Protein AF-A0A950G9U3-F1 (afdb_monomer_lite)

Structure (mmCIF, N/CA/C/O backbone):
data_AF-A0A950G9U3-F1
#
_entry.id   AF-A0A950G9U3-F1
#
loop_
_atom_site.group_PDB
_atom_site.id
_atom_site.type_symbol
_atom_site.label_atom_id
_atom_site.label_alt_id
_atom_site.label_comp_id
_atom_site.label_asym_id
_atom_site.label_entity_id
_atom_site.label_seq_id
_atom_site.pdbx_PDB_ins_code
_atom_site.Cartn_x
_atom_site.Cartn_y
_atom_site.Cartn_z
_atom_site.occupancy
_atom_site.B_iso_or_equiv
_atom_site.auth_seq_id
_atom_site.auth_comp_id
_atom_site.auth_asym_id
_atom_site.auth_atom_id
_atom_site.pdbx_PDB_model_num
ATOM 1 N N . MET A 1 1 ? -4.154 3.130 30.452 1.00 59.34 1 MET A N 1
ATOM 2 C CA . MET A 1 1 ? -5.469 3.198 29.776 1.00 59.34 1 MET A CA 1
ATOM 3 C C . MET A 1 1 ? -5.481 4.416 28.869 1.00 59.34 1 MET A C 1
ATOM 5 O O . MET A 1 1 ? -5.206 5.503 29.363 1.00 59.34 1 MET A O 1
ATOM 9 N N . THR A 1 2 ? -5.758 4.244 27.576 1.00 74.25 2 THR A N 1
ATOM 10 C CA . THR A 1 2 ? -5.914 5.359 26.625 1.00 74.25 2 THR A CA 1
ATOM 11 C C . THR A 1 2 ? -7.346 5.874 26.704 1.00 74.25 2 THR A C 1
ATOM 13 O O . THR A 1 2 ? -8.275 5.075 26.634 1.00 74.25 2 THR A O 1
ATOM 16 N N . ARG A 1 3 ? -7.524 7.184 26.911 1.00 75.69 3 ARG A N 1
ATOM 17 C CA . ARG A 1 3 ? -8.847 7.798 27.126 1.00 75.69 3 ARG A CA 1
ATOM 18 C C . ARG A 1 3 ? -9.575 8.136 25.826 1.00 75.69 3 ARG A C 1
ATOM 20 O O . ARG A 1 3 ? -10.796 8.078 25.795 1.00 75.69 3 ARG A O 1
ATOM 27 N N . GLU A 1 4 ? -8.830 8.427 24.765 1.00 82.50 4 GLU A N 1
ATOM 28 C CA . GLU A 1 4 ? -9.376 8.712 23.439 1.00 82.50 4 GLU A CA 1
ATOM 29 C C . GLU A 1 4 ? -9.090 7.541 22.506 1.00 82.50 4 GLU A C 1
ATOM 31 O O . GLU A 1 4 ? -7.947 7.282 22.123 1.00 82.50 4 GLU A O 1
ATOM 36 N N . VAL A 1 5 ? -10.139 6.791 22.178 1.00 87.19 5 VAL A N 1
ATOM 37 C CA . VAL A 1 5 ? -10.053 5.643 21.280 1.00 87.19 5 VAL A CA 1
ATOM 38 C C . VAL A 1 5 ? -10.640 6.048 19.938 1.00 87.19 5 VAL A C 1
ATOM 40 O O . VAL A 1 5 ? -11.833 6.317 19.824 1.00 87.19 5 VAL A O 1
ATOM 43 N N . ILE A 1 6 ? -9.793 6.069 18.913 1.00 93.19 6 ILE A N 1
ATOM 44 C CA . ILE A 1 6 ? -10.240 6.227 17.529 1.00 93.19 6 ILE A CA 1
ATOM 45 C C . ILE A 1 6 ? -11.061 4.986 17.173 1.00 93.19 6 ILE A C 1
ATOM 47 O O . ILE A 1 6 ? -10.577 3.865 17.337 1.00 93.19 6 ILE A O 1
ATOM 51 N N . SER A 1 7 ? -12.291 5.186 16.711 1.00 95.25 7 SER A N 1
ATOM 52 C CA . SER A 1 7 ? -13.225 4.125 16.329 1.00 95.25 7 SER A CA 1
ATOM 53 C C . SER A 1 7 ? -13.927 4.470 15.017 1.00 95.25 7 SER A C 1
ATOM 55 O O . SER A 1 7 ? -13.904 5.621 14.584 1.00 95.25 7 SER A O 1
ATOM 57 N N . VAL A 1 8 ? -14.511 3.460 14.378 1.00 96.81 8 VAL A N 1
ATOM 58 C CA . VAL A 1 8 ? -15.267 3.578 13.120 1.00 96.81 8 VAL A CA 1
ATOM 59 C C . VAL A 1 8 ? -16.666 2.994 13.288 1.00 96.81 8 VAL A C 1
ATOM 61 O O . VAL A 1 8 ? -16.929 2.278 14.257 1.00 96.81 8 VAL A O 1
ATOM 64 N N . THR A 1 9 ? -17.568 3.273 12.351 1.00 96.62 9 THR A N 1
ATOM 65 C CA . THR A 1 9 ? -18.909 2.671 12.326 1.00 96.62 9 THR A CA 1
ATOM 66 C C . THR A 1 9 ? -18.921 1.393 11.490 1.00 96.62 9 THR A C 1
ATOM 68 O O . THR A 1 9 ? -18.064 1.191 10.630 1.00 96.62 9 THR A O 1
ATOM 71 N N . HIS A 1 10 ? -19.925 0.536 11.687 1.00 93.25 10 HIS A N 1
ATOM 72 C CA . HIS A 1 10 ? -20.117 -0.670 10.864 1.00 93.25 10 HIS A CA 1
ATOM 73 C C . HIS A 1 10 ? -20.429 -0.379 9.381 1.00 93.25 10 HIS A C 1
ATOM 75 O O . HIS A 1 10 ? -20.431 -1.297 8.568 1.00 93.25 10 HIS A O 1
ATOM 81 N N . THR A 1 11 ? -20.689 0.884 9.038 1.00 95.19 11 THR A N 1
ATOM 82 C CA . THR A 1 11 ? -20.933 1.368 7.673 1.00 95.19 11 THR A CA 1
ATOM 83 C C . THR A 1 11 ? -19.719 2.065 7.055 1.00 95.19 11 THR A C 1
ATOM 85 O O . THR A 1 11 ? -19.810 2.525 5.923 1.00 95.19 11 THR A O 1
ATOM 88 N N . THR A 1 12 ? -18.607 2.201 7.789 1.00 95.62 12 THR A N 1
ATOM 89 C CA . THR A 1 12 ? -17.389 2.844 7.271 1.00 95.62 12 THR A CA 1
ATOM 90 C C . THR A 1 12 ? -16.772 1.979 6.172 1.00 95.62 12 THR A C 1
ATOM 92 O O . THR A 1 12 ? -16.624 0.768 6.351 1.00 95.62 12 THR A O 1
ATOM 95 N N . GLU A 1 13 ? -16.394 2.593 5.049 1.00 94.25 13 GLU A N 1
ATOM 96 C CA . GLU A 1 13 ? -15.815 1.869 3.921 1.00 94.25 13 GLU A CA 1
ATOM 97 C C . GLU A 1 13 ? -14.448 1.260 4.257 1.00 94.25 13 GLU A C 1
ATOM 99 O O . GLU A 1 13 ? -13.668 1.779 5.060 1.00 94.25 13 GLU A O 1
ATOM 104 N N . LEU A 1 14 ? -14.124 0.141 3.603 1.00 91.44 14 LEU A N 1
ATOM 105 C CA . LEU A 1 14 ? -12.874 -0.577 3.851 1.00 91.44 14 LEU A CA 1
ATOM 106 C C . LEU A 1 14 ? -11.639 0.266 3.494 1.00 91.44 14 LEU A C 1
ATOM 108 O O . LEU A 1 14 ? -10.629 0.192 4.195 1.00 91.44 14 LEU A O 1
ATOM 112 N N . ALA A 1 15 ? -11.736 1.071 2.430 1.00 89.19 15 ALA A N 1
ATOM 113 C CA . ALA A 1 15 ? -10.685 1.988 1.997 1.00 89.19 15 ALA A CA 1
ATOM 114 C C . ALA A 1 15 ? -10.411 3.067 3.056 1.00 89.19 15 ALA A C 1
ATOM 116 O O . ALA A 1 15 ? -9.257 3.291 3.425 1.00 89.19 15 ALA A O 1
ATOM 117 N N . ASP A 1 16 ? -11.465 3.648 3.632 1.00 94.19 16 ASP A N 1
ATOM 118 C CA . ASP A 1 16 ? -11.348 4.630 4.713 1.00 94.19 16 ASP A CA 1
ATOM 119 C C . ASP A 1 16 ? -10.738 4.017 5.973 1.00 94.19 16 ASP A 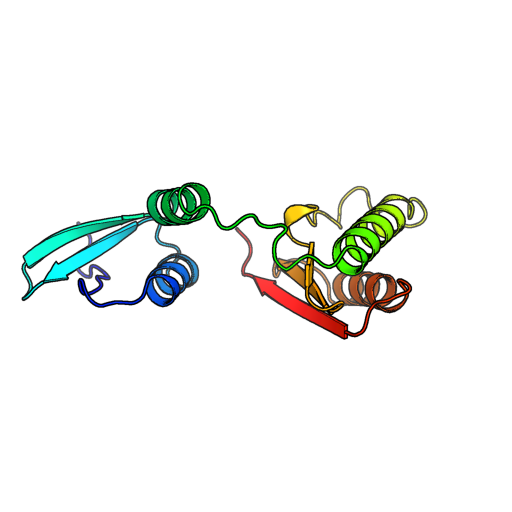C 1
ATOM 121 O O . ASP A 1 16 ? -9.879 4.624 6.616 1.00 94.19 16 ASP A O 1
ATOM 125 N N . ILE A 1 17 ? -11.125 2.783 6.315 1.00 95.00 17 ILE A N 1
ATOM 126 C CA . ILE A 1 17 ? -10.514 2.048 7.426 1.00 95.00 17 ILE A CA 1
ATOM 127 C C . ILE A 1 17 ? -9.019 1.836 7.159 1.00 95.00 17 ILE A C 1
ATOM 129 O O . ILE A 1 17 ? -8.206 2.079 8.052 1.00 95.00 17 ILE A O 1
ATOM 133 N N . ALA A 1 18 ? -8.636 1.407 5.954 1.00 93.12 18 ALA A N 1
ATOM 134 C CA . ALA A 1 18 ? -7.235 1.205 5.586 1.00 93.12 18 ALA A CA 1
ATOM 135 C C . ALA A 1 18 ? -6.423 2.504 5.729 1.00 93.12 18 ALA A C 1
ATOM 137 O O . ALA A 1 18 ? -5.412 2.524 6.440 1.00 93.12 18 ALA A O 1
ATOM 138 N N . MET A 1 19 ? -6.926 3.597 5.150 1.00 91.06 19 MET A N 1
ATOM 139 C CA . MET A 1 19 ? -6.315 4.924 5.213 1.00 91.06 19 MET A CA 1
ATOM 140 C C . MET A 1 19 ? -6.214 5.447 6.652 1.00 91.06 19 MET A C 1
ATOM 142 O O . MET A 1 19 ? -5.195 6.024 7.039 1.00 91.06 19 MET A O 1
ATOM 146 N N . LEU A 1 20 ? -7.232 5.212 7.486 1.00 94.25 20 LEU A N 1
ATOM 147 C CA . LEU A 1 20 ? -7.221 5.571 8.904 1.00 94.25 20 LEU A CA 1
ATOM 148 C C . LEU A 1 20 ? -6.137 4.802 9.671 1.00 94.25 20 LEU A C 1
ATOM 150 O O . LEU A 1 20 ? -5.374 5.406 10.429 1.00 94.25 20 LEU A O 1
ATOM 154 N N . LEU A 1 21 ? -6.056 3.479 9.480 1.00 93.31 21 LEU A N 1
ATOM 155 C CA . LEU A 1 21 ? -5.045 2.631 10.121 1.00 93.31 21 LEU A CA 1
ATOM 156 C C . LEU A 1 21 ? -3.623 3.056 9.730 1.00 93.31 21 LEU A C 1
ATOM 158 O O . LEU A 1 21 ? -2.704 2.991 10.555 1.00 93.31 21 LEU A O 1
ATOM 162 N N . GLU A 1 22 ? -3.427 3.468 8.482 1.00 88.38 22 GLU A N 1
ATOM 163 C CA . GLU A 1 22 ? -2.156 3.975 7.978 1.00 88.38 22 GLU A CA 1
ATOM 164 C C . GLU A 1 22 ? -1.825 5.347 8.572 1.00 88.38 22 GLU A C 1
ATOM 166 O O . GLU A 1 22 ? -0.826 5.486 9.283 1.00 88.38 22 GLU A O 1
ATOM 171 N N . THR A 1 23 ? -2.708 6.326 8.372 1.00 87.44 23 THR A N 1
ATOM 172 C CA . THR A 1 23 ? -2.495 7.734 8.734 1.00 87.44 23 THR A CA 1
ATOM 173 C C . THR A 1 23 ? -2.349 7.922 10.242 1.00 87.44 23 THR A C 1
ATOM 175 O O . THR A 1 23 ? -1.529 8.711 10.706 1.00 87.44 23 THR A O 1
ATOM 178 N N . LYS A 1 24 ? -3.117 7.177 11.046 1.00 89.62 24 LYS A N 1
ATOM 179 C CA . LYS A 1 24 ? -3.040 7.235 12.516 1.00 89.62 24 LYS A CA 1
ATOM 180 C C . LYS A 1 24 ? -1.978 6.301 13.096 1.00 89.62 24 LYS A C 1
ATOM 182 O O . LYS A 1 24 ? -1.838 6.243 14.314 1.00 89.62 24 LYS A O 1
ATOM 187 N N . ARG A 1 25 ? -1.241 5.563 12.252 1.00 88.25 25 ARG A N 1
ATOM 188 C CA . ARG A 1 25 ? -0.214 4.580 12.649 1.00 88.25 25 ARG A CA 1
ATOM 189 C C . ARG A 1 25 ? -0.720 3.547 13.669 1.00 88.25 25 ARG A C 1
ATOM 191 O O . ARG A 1 25 ? 0.035 3.053 14.506 1.00 88.25 25 ARG A O 1
ATOM 198 N N . ILE A 1 26 ? -1.994 3.167 13.576 1.00 92.19 26 ILE A N 1
ATOM 199 C CA . ILE A 1 26 ? -2.612 2.151 14.438 1.00 92.19 26 ILE A CA 1
ATOM 200 C C . ILE A 1 26 ? -2.759 0.820 13.694 1.00 92.19 26 ILE A C 1
ATOM 202 O O . ILE A 1 26 ? -2.964 0.753 12.483 1.00 92.19 26 ILE A O 1
ATOM 206 N N . LYS A 1 27 ? -2.637 -0.288 14.429 1.00 94.06 27 LYS A N 1
ATOM 207 C CA . LYS A 1 27 ? -2.679 -1.644 13.844 1.00 94.06 27 LYS A CA 1
ATOM 208 C C . LYS A 1 27 ? -4.100 -2.186 13.675 1.00 94.06 27 LYS A C 1
ATOM 210 O O . LYS A 1 27 ? -4.318 -3.116 12.896 1.00 94.06 27 LYS A O 1
ATOM 215 N N . ARG A 1 28 ? -5.035 -1.662 14.466 1.00 96.00 28 ARG A N 1
ATOM 216 C CA . ARG A 1 28 ? -6.426 -2.106 14.550 1.00 96.00 28 ARG A CA 1
ATOM 217 C C . ARG A 1 28 ? -7.320 -0.954 14.988 1.00 96.00 28 ARG A C 1
ATOM 219 O O . ARG A 1 28 ? -6.847 -0.076 15.708 1.00 96.00 28 ARG A O 1
ATOM 226 N N . VAL A 1 29 ? -8.584 -1.007 14.595 1.00 96.88 29 VAL A N 1
ATOM 227 C CA . VAL A 1 29 ? -9.607 -0.027 14.952 1.00 96.88 29 VAL A CA 1
ATOM 228 C C . VAL A 1 29 ? -10.867 -0.746 15.457 1.00 96.88 29 VAL A C 1
ATOM 230 O O . VAL A 1 29 ? -11.282 -1.739 14.849 1.00 96.88 29 VAL A O 1
ATOM 233 N N . PRO A 1 30 ? -11.457 -0.322 16.588 1.00 96.81 30 PRO A N 1
ATOM 234 C CA . PRO A 1 30 ? -12.748 -0.824 17.043 1.00 96.81 30 PRO A CA 1
ATOM 235 C C . PRO A 1 30 ? -13.880 -0.347 16.131 1.00 96.81 30 PRO A C 1
ATOM 237 O O . PRO A 1 30 ? -13.897 0.812 15.712 1.00 96.81 30 PRO A O 1
ATOM 240 N N . VAL A 1 31 ? -14.844 -1.229 15.883 1.00 97.44 31 VAL A N 1
ATOM 241 C CA . VAL A 1 31 ? -16.074 -0.928 15.146 1.00 97.44 31 VAL A CA 1
ATOM 242 C C . VAL A 1 31 ? -17.209 -0.772 16.144 1.00 97.44 31 VAL A C 1
ATOM 244 O O . VAL A 1 31 ? -17.457 -1.676 16.949 1.00 97.44 31 VAL A O 1
ATOM 247 N N . LEU A 1 32 ? -17.898 0.363 16.087 1.00 97.12 32 LEU A N 1
ATOM 248 C CA . LEU A 1 32 ? -19.049 0.659 16.924 1.00 97.12 32 LEU A CA 1
ATOM 249 C C . LEU A 1 32 ? -20.348 0.641 16.105 1.00 97.12 32 LEU A C 1
ATOM 251 O O . LEU A 1 32 ? -20.387 1.055 14.946 1.00 97.12 32 LEU A O 1
ATOM 255 N N . SER A 1 33 ? -21.430 0.201 16.740 1.00 96.62 33 SER A N 1
ATOM 256 C CA . SER A 1 33 ? -22.803 0.459 16.302 1.00 96.62 33 SER A CA 1
ATOM 257 C C . SER A 1 33 ? -23.559 1.047 17.480 1.00 96.62 33 SER A C 1
ATOM 259 O O . SER A 1 33 ? -23.560 0.450 18.555 1.00 96.62 33 SER A O 1
ATOM 261 N N . ASP A 1 34 ? -24.138 2.234 17.310 1.00 93.88 34 ASP A N 1
ATOM 262 C CA . ASP A 1 34 ? -24.900 2.926 18.362 1.00 93.88 34 ASP A CA 1
ATOM 263 C C . ASP A 1 34 ? -24.131 3.039 19.693 1.00 93.88 34 ASP A C 1
ATOM 265 O O . ASP A 1 34 ? -24.650 2.780 20.779 1.00 93.88 34 ASP A O 1
ATOM 269 N N . GLY A 1 35 ? -22.833 3.352 19.603 1.00 91.31 35 GLY A N 1
ATOM 270 C CA . GLY A 1 35 ? -21.933 3.476 20.756 1.00 91.31 35 GLY A CA 1
ATOM 271 C C . GLY A 1 35 ? -21.499 2.151 21.397 1.00 91.31 35 GLY A C 1
ATOM 272 O O . GLY A 1 35 ? -20.708 2.165 22.339 1.00 91.31 35 GLY A O 1
ATOM 273 N N . LYS A 1 36 ? -21.963 1.000 20.896 1.00 95.31 36 LYS A N 1
ATOM 274 C CA . LYS A 1 36 ? -21.580 -0.330 21.389 1.00 95.31 36 LYS A CA 1
ATOM 275 C C . LYS A 1 36 ? -20.490 -0.941 20.522 1.00 95.31 36 LYS A C 1
ATOM 277 O O . LYS A 1 36 ? -20.563 -0.883 19.298 1.00 95.31 36 LYS A O 1
ATOM 282 N N . LEU A 1 37 ? -19.502 -1.570 21.156 1.00 96.25 37 LEU A N 1
ATOM 283 C CA . LEU A 1 37 ? -18.457 -2.318 20.460 1.00 96.25 37 LEU A CA 1
ATOM 284 C C . LEU A 1 37 ? -19.050 -3.568 19.808 1.00 96.25 37 LEU A C 1
ATOM 286 O O . LEU A 1 37 ? -19.510 -4.465 20.510 1.00 96.25 37 LEU A O 1
ATOM 290 N N . VAL A 1 38 ? -19.002 -3.629 18.479 1.00 96.81 38 VAL A N 1
ATOM 291 C CA . VAL A 1 38 ? -19.508 -4.770 17.697 1.00 96.81 38 VAL A CA 1
ATOM 292 C C . VAL A 1 38 ? -18.396 -5.581 17.037 1.00 96.81 38 VAL A C 1
ATOM 294 O O . VAL A 1 38 ? -18.629 -6.707 16.612 1.00 96.81 38 VAL A O 1
ATOM 297 N N . GLY A 1 39 ? -17.171 -5.053 16.973 1.00 96.12 39 GLY A N 1
ATOM 298 C CA . GLY A 1 39 ? -16.047 -5.782 16.398 1.00 96.12 39 GLY A CA 1
ATOM 299 C C . GLY A 1 39 ? -14.744 -4.996 16.368 1.00 96.12 39 GLY A C 1
ATOM 300 O O . GLY A 1 39 ? -14.642 -3.886 16.891 1.00 96.12 39 GLY A O 1
ATOM 301 N N . ILE A 1 40 ? -13.726 -5.593 15.750 1.00 96.81 40 ILE A N 1
ATOM 302 C CA . ILE A 1 40 ? -12.408 -4.989 15.539 1.00 96.81 40 ILE A CA 1
ATOM 303 C C . ILE A 1 40 ? -11.957 -5.326 14.122 1.00 96.81 40 ILE A C 1
ATOM 305 O O . ILE A 1 40 ? -11.992 -6.490 13.727 1.00 96.81 40 ILE A O 1
ATOM 309 N N . VAL A 1 41 ? -11.465 -4.325 13.393 1.00 96.50 41 VAL A N 1
ATOM 310 C CA . VAL A 1 41 ? -10.796 -4.524 12.104 1.00 96.50 41 VAL A CA 1
ATOM 311 C C . VAL A 1 41 ? -9.309 -4.246 12.273 1.00 96.50 41 VAL A C 1
ATOM 313 O O . VAL A 1 41 ? -8.907 -3.237 12.850 1.00 96.50 41 VAL A O 1
ATOM 316 N N . SER A 1 42 ? -8.471 -5.158 11.789 1.00 95.88 42 SER A N 1
ATOM 317 C CA . SER A 1 42 ? -7.015 -5.012 11.768 1.00 95.88 42 SER A CA 1
ATOM 318 C C . SER A 1 42 ? -6.475 -5.041 10.345 1.00 95.88 42 SER A C 1
ATOM 320 O O . SER A 1 42 ? -7.120 -5.576 9.444 1.00 95.88 42 SER A O 1
ATOM 322 N N . ARG A 1 43 ? -5.240 -4.560 10.153 1.00 94.12 43 ARG A N 1
ATOM 323 C CA . ARG A 1 43 ? -4.539 -4.662 8.858 1.00 94.12 43 ARG A CA 1
ATOM 324 C C . ARG A 1 43 ? -4.507 -6.103 8.324 1.00 94.12 43 ARG A C 1
ATOM 326 O O . ARG A 1 43 ? -4.699 -6.322 7.137 1.00 94.12 43 ARG A O 1
ATOM 333 N N . ALA A 1 44 ? -4.350 -7.094 9.206 1.00 91.06 44 ALA A N 1
ATOM 334 C CA . ALA A 1 44 ? -4.367 -8.507 8.823 1.00 91.06 44 ALA A CA 1
ATOM 335 C C . ALA A 1 44 ? -5.745 -8.982 8.327 1.00 91.06 44 ALA A C 1
ATOM 337 O O . ALA A 1 44 ? -5.813 -9.876 7.486 1.00 91.06 44 ALA A O 1
ATOM 338 N N . ASN A 1 45 ? -6.843 -8.395 8.823 1.00 92.38 45 ASN A N 1
ATOM 339 C CA . ASN A 1 45 ? -8.176 -8.669 8.283 1.00 92.38 45 ASN A CA 1
ATOM 340 C C . ASN A 1 45 ? -8.320 -8.102 6.869 1.00 92.38 45 ASN A C 1
ATOM 342 O O . ASN A 1 45 ? -8.849 -8.804 6.016 1.00 92.38 45 ASN A O 1
ATOM 346 N N . LEU A 1 46 ? -7.799 -6.894 6.616 1.00 91.06 46 LEU A N 1
ATOM 347 C CA . LEU A 1 46 ? -7.811 -6.277 5.284 1.00 91.06 46 LEU A CA 1
ATOM 348 C C . LEU A 1 46 ? -7.060 -7.140 4.263 1.00 91.06 46 LEU A C 1
ATOM 350 O O . LEU A 1 46 ? -7.619 -7.506 3.235 1.00 91.06 46 LEU A O 1
ATOM 354 N N . VAL A 1 47 ? -5.830 -7.551 4.589 1.00 88.62 47 VAL A N 1
ATOM 355 C CA . VAL A 1 47 ? -5.016 -8.422 3.721 1.00 88.62 47 VAL A CA 1
ATOM 356 C C . VAL A 1 47 ? -5.718 -9.753 3.455 1.00 88.62 47 VAL A C 1
ATOM 358 O O . VAL A 1 47 ? -5.763 -10.215 2.320 1.00 88.62 47 VAL A O 1
ATOM 361 N N . ARG A 1 48 ? -6.306 -10.367 4.489 1.00 85.56 48 ARG A N 1
ATOM 362 C CA . ARG A 1 48 ? -7.045 -11.626 4.337 1.00 85.56 48 ARG A CA 1
ATOM 363 C C . ARG A 1 48 ? -8.280 -11.465 3.454 1.00 85.56 48 ARG A C 1
ATOM 365 O O . ARG A 1 48 ? -8.558 -12.362 2.672 1.00 85.56 48 ARG A O 1
ATOM 372 N N . ALA A 1 49 ? -9.010 -10.358 3.581 1.00 85.38 49 ALA A N 1
ATOM 373 C CA . ALA A 1 49 ? -10.174 -10.078 2.747 1.00 85.38 49 ALA A CA 1
ATOM 374 C C . ALA A 1 49 ? -9.774 -9.923 1.272 1.00 85.38 49 ALA A C 1
ATOM 376 O O . ALA A 1 49 ? -10.419 -10.509 0.407 1.00 85.38 49 ALA A O 1
ATOM 377 N N . LEU A 1 50 ? -8.669 -9.222 0.996 1.00 83.88 50 LEU A N 1
ATOM 378 C CA . LEU A 1 50 ? -8.119 -9.096 -0.355 1.00 83.88 50 LEU A CA 1
ATOM 379 C C . LEU A 1 50 ? -7.685 -10.452 -0.926 1.00 83.88 50 LEU A C 1
ATOM 381 O O . LEU A 1 50 ? -8.069 -10.781 -2.037 1.00 83.88 50 LEU A O 1
ATOM 385 N N . ALA A 1 51 ? -6.958 -11.263 -0.152 1.00 80.25 51 ALA A N 1
ATOM 386 C CA . ALA A 1 51 ? -6.482 -12.577 -0.597 1.00 80.25 51 ALA A CA 1
ATOM 387 C C . ALA A 1 51 ? -7.598 -13.628 -0.758 1.00 80.25 51 ALA A C 1
ATOM 389 O O . ALA A 1 51 ? -7.440 -14.579 -1.515 1.00 80.25 51 ALA A O 1
ATOM 390 N N . ALA A 1 52 ? -8.697 -13.500 -0.009 1.00 78.94 52 ALA A N 1
ATOM 391 C CA . ALA A 1 52 ? -9.849 -14.400 -0.095 1.00 78.94 52 ALA A CA 1
ATOM 392 C C . ALA A 1 52 ? -10.839 -13.994 -1.195 1.00 78.94 52 ALA A C 1
ATOM 394 O O . ALA A 1 52 ? -11.646 -14.815 -1.630 1.00 78.94 52 ALA A O 1
ATOM 395 N N . THR A 1 53 ? -10.795 -12.737 -1.635 1.00 69.88 53 THR A N 1
ATOM 396 C CA . THR A 1 53 ? -11.507 -12.326 -2.839 1.00 69.88 53 THR A CA 1
ATOM 397 C C . THR A 1 53 ? -10.696 -12.858 -4.011 1.00 69.88 53 THR A C 1
ATOM 399 O O . THR A 1 53 ? -9.505 -12.587 -4.105 1.00 69.88 53 THR A O 1
ATOM 402 N N . ASN A 1 54 ? -11.324 -13.620 -4.906 1.00 55.09 54 ASN A N 1
ATOM 403 C CA . ASN A 1 54 ? -10.706 -14.089 -6.147 1.00 55.09 54 ASN A CA 1
ATOM 404 C C . ASN A 1 54 ? -10.573 -12.910 -7.140 1.00 55.09 54 ASN A C 1
ATOM 406 O O . ASN A 1 54 ? -11.049 -12.969 -8.270 1.00 55.09 54 ASN A O 1
ATOM 410 N N . ILE A 1 55 ? -9.999 -11.794 -6.675 1.00 52.81 55 ILE A N 1
ATOM 411 C CA . ILE A 1 55 ? -9.409 -10.773 -7.526 1.00 52.81 55 ILE A CA 1
ATOM 412 C C . ILE A 1 55 ? -8.174 -11.469 -8.049 1.00 52.81 55 ILE A C 1
ATOM 414 O O . ILE A 1 55 ? -7.159 -11.535 -7.363 1.00 52.81 55 ILE A O 1
ATOM 418 N N . ASP A 1 56 ? -8.294 -12.086 -9.211 1.00 51.81 56 ASP A N 1
ATOM 419 C CA . ASP A 1 56 ? -7.114 -12.510 -9.925 1.00 51.81 56 ASP A CA 1
ATOM 420 C C . ASP A 1 56 ? -6.341 -11.211 -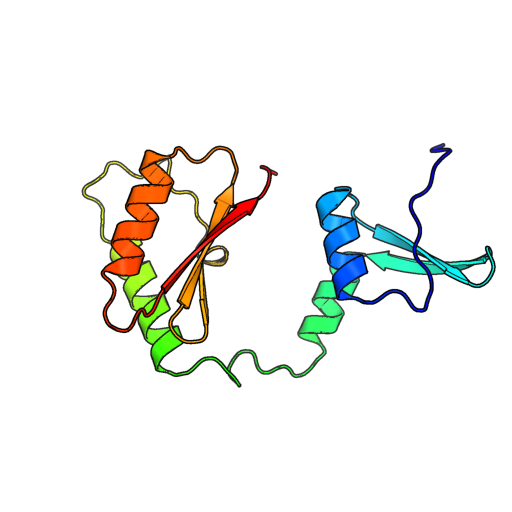10.225 1.00 51.81 56 ASP A C 1
ATOM 422 O O . ASP A 1 56 ? -6.844 -10.356 -10.962 1.00 51.81 56 ASP A O 1
ATOM 426 N N . PRO A 1 57 ? -5.178 -10.973 -9.583 1.00 52.94 57 PRO A N 1
ATOM 427 C CA . PRO A 1 57 ? -4.439 -9.724 -9.752 1.00 52.94 57 PRO A CA 1
ATOM 428 C C . PRO A 1 57 ? -3.968 -9.539 -11.205 1.00 52.94 57 PRO A C 1
ATOM 430 O O . PRO A 1 57 ? -3.437 -8.488 -11.549 1.00 52.94 57 PRO A O 1
ATOM 433 N N . ALA A 1 58 ? -4.166 -10.556 -12.052 1.00 52.78 58 ALA A N 1
ATOM 434 C CA . ALA A 1 58 ? -3.930 -10.542 -13.482 1.00 52.78 58 ALA A CA 1
ATOM 435 C C . ALA A 1 58 ? -5.127 -10.087 -14.344 1.00 52.78 58 ALA A C 1
ATOM 437 O O . ALA A 1 58 ? -4.943 -9.992 -15.550 1.00 52.78 58 ALA A O 1
ATOM 438 N N . ILE A 1 59 ? -6.320 -9.795 -13.798 1.00 51.72 59 ILE A N 1
ATOM 439 C CA . ILE A 1 59 ? -7.480 -9.420 -14.642 1.00 51.72 59 ILE A CA 1
ATOM 440 C C . ILE A 1 59 ? -7.296 -8.058 -15.343 1.00 51.72 59 ILE A C 1
ATOM 442 O O . ILE A 1 59 ? -7.829 -7.884 -16.434 1.00 51.72 59 ILE A O 1
ATOM 446 N N . ASP A 1 60 ? -6.474 -7.154 -14.794 1.00 52.84 60 ASP A N 1
ATOM 447 C CA . ASP A 1 60 ? -6.197 -5.830 -15.388 1.00 52.84 60 ASP A CA 1
ATOM 448 C C . ASP A 1 60 ? -4.711 -5.580 -15.705 1.00 52.84 60 ASP A C 1
ATOM 450 O O . ASP A 1 60 ? -4.367 -4.533 -16.250 1.00 52.84 60 ASP A O 1
ATOM 454 N N . ALA A 1 61 ? -3.805 -6.497 -15.352 1.00 55.91 61 ALA A N 1
ATOM 455 C CA . ALA A 1 61 ? -2.403 -6.352 -15.729 1.00 55.91 61 ALA A CA 1
ATOM 456 C C . ALA A 1 61 ? -2.265 -6.768 -17.196 1.00 55.91 61 ALA A C 1
ATOM 458 O O . ALA A 1 61 ? -2.020 -7.940 -17.481 1.00 55.91 61 ALA A O 1
ATOM 459 N N . ASP A 1 62 ? -2.459 -5.806 -18.105 1.00 67.75 62 ASP A N 1
ATOM 460 C CA . ASP A 1 62 ? -2.120 -5.946 -19.523 1.00 67.75 62 ASP A CA 1
ATOM 461 C C . ASP A 1 62 ? -0.714 -6.568 -19.619 1.00 67.75 62 ASP A C 1
ATOM 463 O O . ASP A 1 62 ? 0.168 -6.245 -18.811 1.00 67.75 62 ASP A O 1
ATOM 467 N N . ASP A 1 63 ? -0.485 -7.469 -20.578 1.00 73.12 63 ASP A N 1
ATOM 468 C CA . ASP A 1 63 ? 0.831 -8.104 -20.764 1.00 73.12 63 ASP A CA 1
ATOM 469 C C . ASP A 1 63 ? 1.938 -7.033 -20.873 1.00 73.12 63 ASP A C 1
ATOM 471 O O . ASP A 1 63 ? 3.071 -7.229 -20.417 1.00 73.12 63 ASP A O 1
ATOM 475 N N . ASP A 1 64 ? 1.570 -5.853 -21.381 1.00 82.56 64 ASP A N 1
ATOM 476 C CA . ASP A 1 64 ? 2.407 -4.661 -21.437 1.00 82.56 64 ASP A CA 1
ATOM 477 C C . ASP A 1 64 ? 2.819 -4.122 -20.056 1.00 82.56 64 ASP A C 1
ATOM 479 O O . ASP A 1 64 ? 3.985 -3.774 -19.877 1.00 82.56 64 ASP A O 1
ATOM 483 N N . ASP A 1 65 ? 1.935 -4.079 -19.056 1.00 89.50 65 ASP A N 1
ATOM 484 C CA . ASP A 1 65 ? 2.254 -3.551 -17.720 1.00 89.50 65 ASP A CA 1
ATOM 485 C C . ASP A 1 65 ? 3.250 -4.444 -16.986 1.00 89.50 65 ASP A C 1
ATOM 487 O O . ASP A 1 65 ? 4.222 -3.963 -16.390 1.00 89.50 65 ASP A O 1
ATOM 491 N N . ARG A 1 66 ? 3.054 -5.763 -17.080 1.00 85.50 66 ARG A N 1
ATOM 492 C CA . ARG A 1 66 ? 4.000 -6.734 -16.525 1.00 85.50 66 ARG A CA 1
ATOM 493 C C . ARG A 1 66 ? 5.353 -6.627 -17.228 1.00 85.50 66 ARG A C 1
ATOM 495 O O . ARG A 1 66 ? 6.379 -6.553 -16.554 1.00 85.50 66 ARG A O 1
ATOM 502 N N . ALA A 1 67 ? 5.362 -6.535 -18.558 1.00 89.56 67 ALA A N 1
ATOM 503 C CA . ALA A 1 67 ? 6.593 -6.389 -19.330 1.00 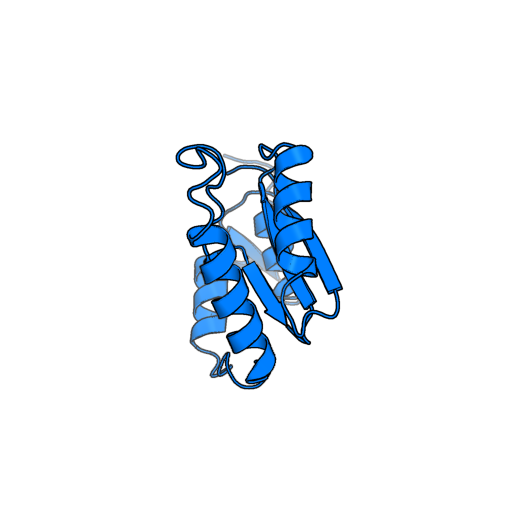89.56 67 ALA A CA 1
ATOM 504 C C . ALA A 1 67 ? 7.332 -5.072 -19.032 1.00 89.56 67 ALA A C 1
ATOM 506 O O . ALA A 1 67 ? 8.563 -5.063 -18.947 1.00 89.56 67 ALA A O 1
ATOM 507 N N . ILE A 1 68 ? 6.609 -3.960 -18.858 1.00 91.25 68 ILE A N 1
ATOM 508 C CA . ILE A 1 68 ? 7.174 -2.671 -18.435 1.00 91.25 68 ILE A CA 1
ATOM 509 C C . ILE A 1 68 ? 7.799 -2.814 -17.048 1.00 91.25 68 ILE A C 1
ATOM 511 O O . ILE A 1 68 ?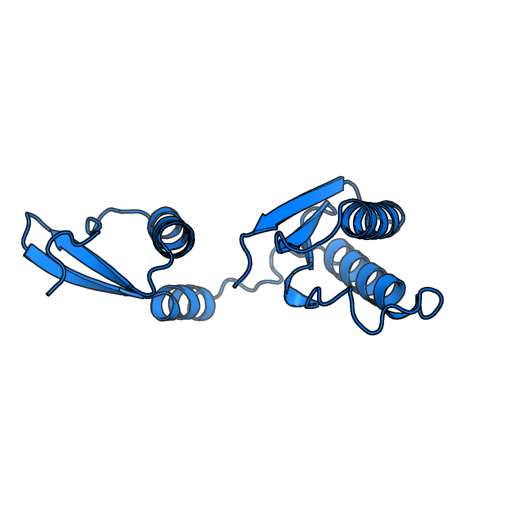 8.946 -2.405 -16.856 1.00 91.25 68 ILE A O 1
ATOM 515 N N . ARG A 1 69 ? 7.080 -3.420 -16.094 1.00 88.94 69 ARG A N 1
ATOM 516 C CA . ARG A 1 69 ? 7.573 -3.630 -14.729 1.00 88.94 69 ARG A CA 1
ATOM 517 C C . ARG A 1 69 ? 8.856 -4.454 -14.720 1.00 88.94 69 ARG A C 1
ATOM 519 O O . ARG A 1 69 ? 9.820 -4.058 -14.072 1.00 88.94 69 ARG A O 1
ATOM 526 N N . ASP A 1 70 ? 8.892 -5.560 -15.454 1.00 87.44 70 ASP A N 1
ATOM 527 C CA . ASP A 1 70 ? 10.050 -6.455 -15.475 1.00 87.44 70 ASP A CA 1
ATOM 528 C C . ASP A 1 70 ? 11.276 -5.786 -16.114 1.00 87.44 70 ASP A C 1
ATOM 530 O O . ASP A 1 70 ? 12.380 -5.890 -15.579 1.00 87.44 70 ASP A O 1
ATOM 534 N N . LYS A 1 71 ? 11.092 -5.024 -17.202 1.00 88.94 71 LYS A N 1
ATOM 535 C CA . LYS A 1 71 ? 12.168 -4.219 -17.812 1.00 88.94 71 LYS A CA 1
ATOM 536 C C . LYS A 1 71 ? 12.671 -3.128 -16.875 1.00 88.94 71 LYS A C 1
ATOM 538 O O . LYS A 1 71 ? 13.878 -2.929 -16.778 1.00 88.94 71 LYS A O 1
ATOM 543 N N . LEU A 1 72 ? 11.764 -2.434 -16.187 1.00 87.62 72 LEU A N 1
ATOM 544 C CA . LEU A 1 72 ? 12.119 -1.401 -15.219 1.00 87.62 72 LEU A CA 1
ATOM 545 C C . LEU A 1 72 ? 12.940 -1.985 -14.069 1.00 87.62 72 LEU A C 1
ATOM 547 O O . LEU A 1 72 ? 13.987 -1.443 -13.725 1.00 87.62 72 LEU A O 1
ATOM 551 N N . LEU A 1 73 ? 12.489 -3.103 -13.497 1.00 83.75 73 LEU A N 1
ATOM 552 C CA . LEU A 1 73 ? 13.223 -3.791 -12.440 1.00 83.75 73 LEU A CA 1
ATOM 553 C C . LEU A 1 73 ? 14.588 -4.270 -12.938 1.00 83.75 73 LEU A C 1
ATOM 555 O O . LEU A 1 73 ? 15.578 -4.080 -12.240 1.00 83.75 73 LEU A O 1
ATOM 559 N N . ALA A 1 74 ? 14.667 -4.834 -14.145 1.00 82.75 74 ALA A N 1
ATOM 560 C CA . ALA A 1 74 ? 15.935 -5.249 -14.731 1.00 82.75 74 ALA A CA 1
ATOM 561 C C . ALA A 1 74 ? 16.899 -4.068 -14.914 1.00 82.75 74 ALA A C 1
ATOM 563 O O . ALA A 1 74 ? 18.056 -4.185 -14.533 1.00 82.75 74 ALA A O 1
ATOM 564 N N . GLU A 1 75 ? 16.432 -2.927 -15.427 1.00 83.19 75 GLU A N 1
ATOM 565 C CA . GLU A 1 75 ? 17.255 -1.729 -15.631 1.00 83.19 75 GLU A CA 1
ATOM 566 C C . GLU A 1 75 ? 17.730 -1.126 -14.301 1.00 83.19 75 GLU A C 1
ATOM 568 O O . GLU A 1 75 ? 18.916 -0.852 -14.134 1.00 83.19 75 GLU A O 1
ATOM 573 N N . LEU A 1 76 ? 16.835 -0.981 -13.317 1.00 78.25 76 LEU A N 1
ATOM 574 C CA . LEU A 1 76 ? 17.195 -0.479 -11.986 1.00 78.25 76 LEU A CA 1
ATOM 575 C C . LEU A 1 76 ? 18.211 -1.389 -11.281 1.00 78.25 76 LEU A C 1
ATOM 577 O O . LEU A 1 76 ? 19.093 -0.893 -10.585 1.00 78.25 76 LEU A O 1
ATOM 581 N N . MET A 1 77 ? 18.111 -2.706 -11.481 1.00 69.81 77 MET A N 1
ATOM 582 C CA . MET A 1 77 ? 19.032 -3.687 -10.898 1.00 69.81 77 MET A CA 1
ATOM 583 C C . MET A 1 77 ? 20.343 -3.818 -11.690 1.00 69.81 77 MET A C 1
ATOM 585 O O . MET A 1 77 ? 21.380 -4.109 -11.098 1.00 69.81 77 MET A O 1
ATOM 589 N N . ALA A 1 78 ? 20.321 -3.602 -13.009 1.00 66.38 78 ALA A N 1
ATOM 590 C CA . ALA A 1 78 ? 21.489 -3.688 -13.890 1.00 66.38 78 ALA A CA 1
ATOM 591 C C . ALA A 1 78 ? 22.402 -2.456 -13.808 1.00 66.38 78 ALA A C 1
ATOM 593 O O . ALA A 1 78 ? 23.558 -2.512 -14.234 1.00 66.38 78 ALA A O 1
ATOM 594 N N . GLN A 1 79 ? 21.926 -1.343 -13.244 1.00 58.59 79 GLN A N 1
ATOM 595 C CA . GLN A 1 79 ? 22.747 -0.162 -12.995 1.00 58.59 79 GLN A CA 1
ATOM 596 C C . GLN A 1 79 ? 23.700 -0.360 -11.798 1.00 58.59 79 GLN A C 1
ATOM 598 O O . GLN A 1 79 ? 23.663 0.368 -10.812 1.00 58.59 79 GLN A O 1
ATOM 603 N N . GLU A 1 80 ? 24.666 -1.276 -11.937 1.00 48.78 80 GLU A N 1
ATOM 604 C CA . GLU A 1 80 ? 25.843 -1.420 -11.055 1.00 48.78 80 GLU A CA 1
ATOM 605 C C . GLU A 1 80 ? 26.786 -0.193 -11.093 1.00 48.78 80 GLU A C 1
ATOM 607 O O . GLU A 1 80 ? 27.777 -0.117 -10.365 1.00 48.78 80 GLU A O 1
ATOM 612 N N . ARG A 1 81 ? 26.514 0.779 -11.976 1.00 43.97 81 ARG A N 1
ATOM 613 C CA . ARG A 1 81 ? 27.403 1.908 -12.286 1.00 43.97 81 ARG A CA 1
ATOM 614 C C . ARG A 1 81 ? 27.325 3.059 -11.283 1.00 43.97 81 ARG A C 1
ATOM 616 O O . ARG A 1 81 ? 28.280 3.824 -11.158 1.00 43.97 81 ARG A O 1
ATOM 623 N N . PHE A 1 82 ? 26.224 3.182 -10.554 1.00 45.41 82 PHE A N 1
ATOM 624 C CA . PHE A 1 82 ? 26.233 3.926 -9.303 1.00 45.41 82 PHE A CA 1
ATOM 625 C C . PHE A 1 82 ? 26.603 2.917 -8.207 1.00 45.41 82 PHE A C 1
ATOM 627 O O . PHE A 1 82 ? 26.157 1.778 -8.240 1.00 45.41 82 PHE A O 1
ATOM 634 N N . GLN A 1 83 ? 27.420 3.285 -7.221 1.00 43.44 83 GLN A N 1
ATOM 635 C CA . GLN A 1 83 ? 27.655 2.453 -6.031 1.00 43.44 83 GLN A CA 1
ATOM 636 C C . GLN A 1 83 ? 26.377 2.404 -5.162 1.00 43.44 83 GLN A C 1
ATOM 638 O O . GLN A 1 83 ? 26.350 2.878 -4.031 1.00 43.44 83 GLN A O 1
ATOM 643 N N . VAL A 1 84 ? 25.281 1.871 -5.705 1.00 48.47 84 VAL A N 1
ATOM 644 C CA . VAL A 1 84 ? 23.931 1.840 -5.123 1.00 48.47 84 VAL A CA 1
ATOM 645 C C . VAL A 1 84 ? 23.761 0.669 -4.154 1.00 48.47 84 VAL A C 1
ATOM 647 O O . VAL A 1 84 ? 22.680 0.110 -4.019 1.00 48.47 84 VAL A O 1
ATOM 650 N N . LYS A 1 85 ? 24.820 0.248 -3.457 1.00 45.56 85 LYS A N 1
ATOM 651 C CA . LYS A 1 85 ? 24.670 -0.834 -2.471 1.00 45.56 85 LYS A CA 1
ATOM 652 C C . LYS A 1 85 ? 23.867 -0.409 -1.237 1.00 45.56 85 LYS A C 1
ATOM 654 O O . LYS A 1 85 ? 23.292 -1.273 -0.587 1.00 45.56 85 LYS A O 1
ATOM 659 N N . GLU A 1 86 ? 23.764 0.895 -0.962 1.00 45.75 86 GLU A N 1
ATOM 660 C CA . GLU A 1 86 ? 23.263 1.370 0.335 1.00 45.75 86 GLU A CA 1
ATOM 661 C C . GLU A 1 86 ? 21.990 2.243 0.292 1.00 45.75 86 GLU A C 1
ATOM 663 O O . GLU A 1 86 ? 21.240 2.234 1.267 1.00 45.75 86 GLU A O 1
ATOM 668 N N . TRP A 1 87 ? 21.703 2.971 -0.801 1.00 51.06 87 TRP A N 1
ATOM 669 C CA . TRP A 1 87 ? 20.689 4.050 -0.803 1.00 51.06 87 TRP A CA 1
ATOM 670 C C . TRP A 1 87 ? 19.384 3.762 -1.562 1.00 51.06 87 TRP A C 1
ATOM 672 O O . TRP A 1 87 ? 18.404 4.481 -1.397 1.00 51.06 87 TRP A O 1
ATOM 682 N N . PHE A 1 88 ? 19.314 2.690 -2.352 1.00 47.28 88 PHE A N 1
ATOM 683 C CA . PHE A 1 88 ? 18.119 2.354 -3.140 1.00 47.28 88 PHE A CA 1
ATOM 684 C C . PHE A 1 88 ? 17.484 1.074 -2.601 1.00 47.28 88 PHE A C 1
ATOM 686 O O . PHE A 1 88 ? 17.471 0.024 -3.234 1.00 47.28 88 PHE A O 1
ATOM 693 N N . LYS A 1 89 ? 16.976 1.161 -1.370 1.00 52.22 89 LYS A N 1
ATOM 694 C CA . LYS A 1 89 ? 16.174 0.108 -0.729 1.00 52.22 89 LYS A CA 1
ATOM 695 C C . LYS A 1 89 ? 14.701 0.216 -1.127 1.00 52.22 89 LYS A C 1
ATOM 697 O O . LYS A 1 89 ? 13.831 0.059 -0.281 1.00 52.22 89 LYS A O 1
ATOM 702 N N . ILE A 1 90 ? 14.415 0.495 -2.396 1.00 52.69 90 ILE A N 1
ATOM 703 C CA . ILE A 1 90 ? 13.057 0.314 -2.909 1.00 52.69 90 ILE A CA 1
ATOM 704 C C . ILE A 1 90 ? 12.873 -1.200 -2.988 1.00 52.69 90 ILE A C 1
ATOM 706 O O . ILE A 1 90 ? 13.574 -1.870 -3.750 1.00 52.69 90 ILE A O 1
ATOM 710 N N . TRP A 1 91 ? 12.008 -1.782 -2.157 1.00 53.94 91 TRP A N 1
ATOM 711 C CA . TRP A 1 91 ? 11.653 -3.180 -2.372 1.00 53.94 91 TRP A CA 1
ATOM 712 C C . TRP A 1 91 ? 10.946 -3.245 -3.727 1.00 53.94 91 TRP A C 1
ATOM 714 O O . TRP A 1 91 ? 10.165 -2.363 -4.057 1.00 53.94 91 TRP A O 1
ATOM 724 N N . ALA A 1 92 ? 11.152 -4.290 -4.533 1.00 52.81 92 ALA A N 1
ATOM 725 C CA . ALA A 1 92 ? 10.422 -4.447 -5.805 1.00 52.81 92 ALA A CA 1
ATOM 726 C C . ALA A 1 92 ? 8.877 -4.470 -5.637 1.00 52.81 92 ALA A C 1
ATOM 728 O O . ALA A 1 92 ? 8.138 -4.490 -6.623 1.00 52.81 92 ALA A O 1
ATOM 729 N N . ALA A 1 93 ? 8.404 -4.503 -4.385 1.00 53.59 93 ALA A N 1
ATOM 730 C CA . ALA A 1 93 ? 7.023 -4.331 -3.958 1.00 53.59 93 ALA A CA 1
ATOM 731 C C . ALA A 1 93 ? 6.527 -2.867 -3.979 1.00 53.59 93 ALA A C 1
ATOM 733 O O . ALA A 1 93 ? 5.321 -2.659 -4.023 1.00 53.59 93 ALA A O 1
ATOM 734 N N . ASP A 1 94 ? 7.422 -1.877 -3.997 1.00 72.69 94 ASP A N 1
ATOM 735 C CA . ASP A 1 94 ? 7.108 -0.439 -3.989 1.00 72.69 94 ASP A CA 1
ATOM 736 C C . ASP A 1 94 ? 7.035 0.159 -5.409 1.00 72.69 94 ASP A C 1
ATOM 738 O O . ASP A 1 94 ? 6.924 1.373 -5.582 1.00 72.69 94 ASP A O 1
ATOM 742 N N . ILE A 1 95 ? 7.119 -0.694 -6.439 1.00 83.44 95 ILE A N 1
ATOM 743 C CA . ILE A 1 95 ? 6.946 -0.327 -7.847 1.00 83.44 95 ILE A CA 1
ATOM 744 C C . ILE A 1 95 ? 5.774 -1.124 -8.420 1.00 83.44 95 ILE A C 1
ATOM 746 O O . ILE A 1 95 ? 5.832 -2.355 -8.542 1.00 83.44 95 ILE A O 1
ATOM 750 N N . MET A 1 96 ? 4.730 -0.401 -8.822 1.00 87.06 96 MET A N 1
ATOM 751 C CA . MET A 1 96 ? 3.557 -0.938 -9.509 1.00 87.06 96 MET A CA 1
ATOM 752 C C . MET A 1 96 ? 3.457 -0.332 -10.905 1.00 87.06 96 MET A C 1
ATOM 754 O O . MET A 1 96 ? 3.772 0.837 -11.103 1.00 87.06 96 MET A O 1
ATOM 758 N N . VAL A 1 97 ? 3.003 -1.123 -11.873 1.00 89.75 97 VAL A N 1
ATOM 759 C CA . VAL A 1 97 ? 2.654 -0.626 -13.205 1.00 89.75 97 VAL A CA 1
ATOM 760 C C . VAL A 1 97 ? 1.193 -0.952 -13.447 1.00 89.75 97 VAL A C 1
ATOM 762 O O . VAL A 1 97 ? 0.787 -2.095 -13.234 1.00 89.75 97 VAL A O 1
ATOM 765 N N . ARG A 1 98 ? 0.419 0.064 -13.822 1.00 89.44 98 ARG A N 1
ATOM 766 C CA . ARG A 1 98 ? -0.995 -0.059 -14.167 1.00 89.44 98 ARG A CA 1
ATOM 767 C C . ARG A 1 98 ? -1.332 0.920 -15.279 1.00 89.44 98 ARG A C 1
ATOM 769 O O . ARG A 1 98 ? -0.951 2.083 -15.189 1.00 89.44 98 ARG A O 1
ATOM 776 N N . ASP A 1 99 ? -2.028 0.470 -16.316 1.00 88.44 99 ASP A N 1
ATOM 777 C CA . ASP A 1 99 ? -2.407 1.294 -17.471 1.00 88.44 99 ASP A CA 1
ATOM 778 C C . ASP A 1 99 ? -1.187 1.981 -18.124 1.00 88.44 99 ASP A C 1
ATOM 780 O O . ASP A 1 99 ? -1.257 3.092 -18.666 1.00 88.44 99 ASP A O 1
ATOM 784 N N . ARG A 1 100 ? -0.033 1.304 -18.064 1.00 91.12 100 ARG A N 1
ATOM 785 C CA . ARG A 1 100 ? 1.304 1.764 -18.461 1.00 91.12 100 ARG A CA 1
ATOM 786 C C . ARG A 1 100 ? 1.815 2.983 -17.693 1.00 91.12 100 ARG A C 1
ATOM 788 O O . ARG A 1 100 ? 2.743 3.660 -18.145 1.00 91.12 100 ARG A O 1
ATOM 795 N N . ILE A 1 101 ? 1.224 3.277 -16.540 1.00 92.31 101 ILE A N 1
ATOM 796 C CA . ILE A 1 101 ? 1.688 4.277 -15.580 1.00 92.31 101 ILE A CA 1
ATOM 797 C C . ILE A 1 101 ? 2.500 3.559 -14.507 1.00 92.31 101 ILE A C 1
ATOM 799 O O . ILE A 1 101 ? 2.050 2.582 -13.911 1.00 92.31 101 ILE A O 1
ATOM 803 N N . VAL A 1 102 ? 3.717 4.040 -14.265 1.00 92.12 102 VAL A N 1
ATOM 804 C CA . VAL A 1 102 ? 4.579 3.522 -13.200 1.00 92.12 102 VAL A CA 1
ATOM 805 C C . VAL A 1 102 ? 4.293 4.294 -11.918 1.00 92.12 102 VAL A C 1
ATOM 807 O O . VAL A 1 102 ? 4.542 5.495 -11.853 1.00 92.12 102 VAL A O 1
ATOM 810 N N . HIS A 1 103 ? 3.823 3.608 -10.886 1.00 92.19 103 HIS A N 1
ATOM 811 C CA . HIS A 1 103 ? 3.680 4.147 -9.540 1.00 92.19 103 HIS A CA 1
ATOM 812 C C . HIS A 1 103 ? 4.893 3.729 -8.708 1.00 92.19 103 HIS A C 1
ATOM 814 O O . HIS A 1 103 ? 5.191 2.536 -8.602 1.00 92.19 103 HIS A O 1
ATOM 820 N N . ILE A 1 104 ? 5.593 4.706 -8.132 1.00 88.06 104 ILE A N 1
ATOM 821 C CA . ILE A 1 104 ? 6.773 4.475 -7.292 1.00 88.06 104 ILE A CA 1
ATOM 822 C C . ILE A 1 104 ? 6.516 5.070 -5.913 1.00 88.06 104 ILE A C 1
ATOM 824 O O . ILE A 1 104 ? 6.291 6.277 -5.790 1.00 88.06 104 ILE A O 1
ATOM 828 N N . TRP A 1 105 ? 6.577 4.235 -4.879 1.00 85.88 105 TRP A N 1
ATOM 829 C CA . TRP A 1 105 ? 6.515 4.677 -3.491 1.00 85.88 105 TRP A CA 1
ATOM 830 C C . TRP A 1 105 ? 7.923 4.902 -2.942 1.00 85.88 105 TRP A C 1
ATOM 832 O O . TRP A 1 105 ? 8.771 4.016 -2.967 1.00 85.88 105 TRP A O 1
ATOM 842 N N . PHE A 1 106 ? 8.163 6.099 -2.415 1.00 79.00 106 PHE A N 1
ATOM 843 C CA . PHE A 1 106 ? 9.388 6.461 -1.716 1.00 79.00 106 PHE A CA 1
ATOM 844 C C . PHE A 1 106 ? 9.093 6.707 -0.246 1.00 79.00 106 PHE A C 1
ATOM 846 O O . PHE A 1 106 ? 8.142 7.407 0.105 1.00 79.00 106 PHE A O 1
ATOM 853 N N . SER A 1 107 ? 9.968 6.215 0.620 1.00 73.69 107 SER A N 1
ATOM 854 C CA . SER A 1 107 ? 10.029 6.707 1.989 1.00 73.69 107 SER A CA 1
ATOM 855 C C . SER A 1 107 ? 10.605 8.138 2.034 1.00 73.69 107 SER A C 1
ATOM 857 O O . SER A 1 107 ? 11.374 8.556 1.164 1.00 73.69 107 SER A O 1
ATOM 859 N N . VAL A 1 108 ? 10.196 8.933 3.029 1.00 75.31 108 VAL A N 1
ATOM 860 C CA . VAL A 1 108 ? 10.605 10.349 3.211 1.00 75.31 108 VAL A CA 1
ATOM 861 C C . VAL A 1 108 ? 12.116 10.570 3.354 1.00 75.31 108 VAL A C 1
ATOM 863 O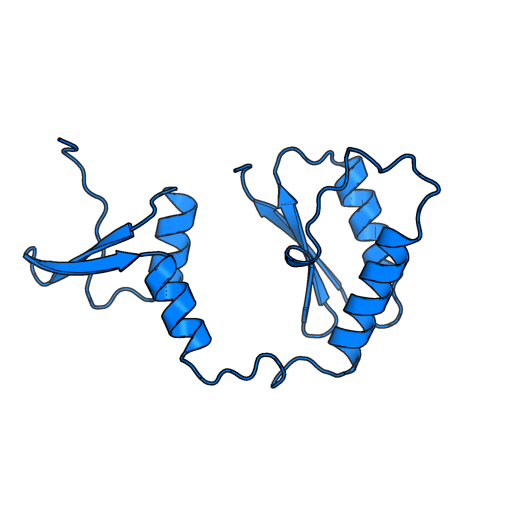 O . VAL A 1 108 ? 12.577 11.698 3.192 1.00 75.31 108 VAL A O 1
ATOM 866 N N . ASP A 1 109 ? 12.878 9.529 3.673 1.00 74.12 109 ASP A N 1
ATOM 867 C CA . ASP A 1 109 ? 14.339 9.545 3.778 1.00 74.12 109 ASP A CA 1
ATOM 868 C C . ASP A 1 109 ? 15.046 9.572 2.413 1.00 74.12 109 ASP A C 1
ATOM 870 O O . ASP A 1 109 ? 16.219 9.939 2.354 1.00 74.12 109 ASP A O 1
ATOM 874 N N . HIS A 1 110 ? 14.339 9.293 1.311 1.00 71.69 110 HIS A N 1
ATOM 875 C CA . HIS A 1 110 ? 14.915 9.375 -0.030 1.00 71.69 110 HIS A CA 1
ATOM 876 C C . HIS A 1 110 ? 15.202 10.811 -0.478 1.00 71.69 110 HIS A C 1
ATOM 878 O O . HIS A 1 110 ? 14.337 11.705 -0.493 1.00 71.69 110 HIS A O 1
ATOM 884 N N . SER A 1 111 ? 16.429 11.023 -0.951 1.00 78.00 111 SER A N 1
ATOM 885 C CA . SER A 1 111 ? 16.873 12.325 -1.440 1.00 78.00 111 SER A CA 1
ATOM 886 C C . SER A 1 111 ? 16.135 12.718 -2.729 1.00 78.00 111 SER A C 1
ATOM 888 O O . SER A 1 111 ? 15.677 11.881 -3.510 1.00 78.00 111 SER A O 1
ATOM 890 N N . LYS A 1 112 ? 16.017 14.028 -2.994 1.00 81.00 112 LYS A N 1
ATOM 891 C CA . LYS A 1 112 ? 15.400 14.526 -4.240 1.00 81.00 112 LYS A CA 1
ATOM 892 C C . LYS A 1 112 ? 16.118 14.007 -5.489 1.00 81.00 112 LYS A C 1
ATOM 894 O O . LYS A 1 112 ? 15.469 13.779 -6.503 1.00 81.00 112 LYS A O 1
ATOM 899 N N . VAL A 1 113 ? 17.437 13.827 -5.410 1.00 81.31 113 VAL A N 1
ATOM 900 C CA . VAL A 1 113 ? 18.254 13.319 -6.521 1.00 81.31 113 VAL A CA 1
ATOM 901 C C . VAL A 1 113 ? 17.923 11.856 -6.802 1.00 81.31 113 VAL A C 1
ATOM 903 O O . VAL A 1 113 ? 17.829 11.460 -7.957 1.00 81.31 113 VAL A O 1
ATOM 906 N N . GLU A 1 114 ? 17.686 11.072 -5.753 1.00 75.81 114 GLU A N 1
ATOM 907 C CA . GLU A 1 114 ? 17.384 9.642 -5.853 1.00 75.81 114 GLU A CA 1
ATOM 908 C C . GLU A 1 114 ? 16.027 9.410 -6.508 1.00 75.81 114 GLU A C 1
ATOM 910 O O . GLU A 1 114 ? 15.913 8.651 -7.469 1.00 75.81 114 GLU A O 1
ATOM 915 N N . ARG A 1 115 ? 15.016 10.149 -6.038 1.00 81.38 115 ARG A N 1
ATOM 916 C CA . ARG A 1 115 ? 13.669 10.140 -6.617 1.00 81.38 115 ARG A CA 1
ATOM 917 C C . ARG A 1 115 ? 13.679 10.580 -8.072 1.00 81.38 115 ARG A C 1
ATOM 919 O O . ARG A 1 115 ? 13.049 9.952 -8.919 1.00 81.38 115 ARG A O 1
ATOM 926 N N . TRP A 1 116 ? 14.458 11.617 -8.377 1.00 83.50 116 TRP A N 1
ATOM 927 C CA . TRP A 1 116 ? 14.606 12.085 -9.746 1.00 83.50 116 TRP A CA 1
ATOM 928 C C . TRP A 1 116 ? 15.259 11.032 -10.649 1.00 83.50 116 TRP A C 1
ATOM 930 O O . TRP A 1 116 ? 14.744 10.775 -11.733 1.00 83.50 116 TRP A O 1
ATOM 940 N N . ALA A 1 117 ? 16.329 10.371 -10.200 1.00 82.50 117 ALA A N 1
ATOM 941 C CA . ALA A 1 117 ? 16.979 9.307 -10.964 1.00 82.50 117 ALA A CA 1
ATOM 942 C C . ALA A 1 117 ? 16.023 8.132 -11.236 1.00 82.50 117 ALA A C 1
ATOM 944 O O . ALA A 1 117 ? 15.881 7.717 -12.385 1.00 82.50 117 ALA A O 1
ATOM 945 N N . ALA A 1 118 ? 15.306 7.666 -10.208 1.00 82.25 118 ALA A N 1
ATOM 946 C CA . ALA A 1 118 ? 14.292 6.616 -10.321 1.00 82.25 118 ALA A CA 1
ATOM 947 C C . ALA A 1 118 ? 13.229 6.955 -11.376 1.00 82.25 118 ALA A C 1
ATOM 949 O O . ALA A 1 118 ? 12.917 6.148 -12.255 1.00 82.25 118 ALA A O 1
ATOM 950 N N . ARG A 1 119 ? 12.714 8.189 -11.325 1.00 87.50 119 ARG A N 1
ATOM 951 C CA . ARG A 1 119 ? 11.741 8.697 -12.288 1.00 87.50 119 ARG A CA 1
ATOM 952 C C . ARG A 1 119 ? 12.301 8.721 -13.706 1.00 87.50 119 ARG A C 1
ATOM 954 O O . ARG A 1 119 ? 11.596 8.316 -14.622 1.00 87.50 119 ARG A O 1
ATOM 961 N N . ILE A 1 120 ? 13.531 9.194 -13.908 1.00 88.62 120 ILE A N 1
ATOM 962 C CA . ILE A 1 120 ? 14.139 9.251 -15.245 1.00 88.62 120 ILE A CA 1
ATOM 963 C C . ILE A 1 120 ? 14.292 7.848 -15.833 1.00 88.62 120 ILE A C 1
ATOM 965 O O . ILE A 1 120 ? 13.979 7.647 -17.004 1.00 88.62 120 ILE A O 1
ATOM 969 N N . VAL A 1 121 ? 14.716 6.871 -15.028 1.00 87.69 121 VAL A N 1
ATOM 970 C CA . VAL A 1 121 ? 14.791 5.476 -15.477 1.00 87.69 121 VAL A CA 1
ATOM 971 C C . VAL A 1 121 ? 13.406 4.969 -15.878 1.00 87.69 121 VAL A C 1
ATOM 973 O O . VAL A 1 121 ? 13.246 4.494 -16.998 1.00 87.69 121 VAL A O 1
ATOM 976 N N . ALA A 1 122 ? 12.392 5.150 -15.025 1.00 89.94 122 ALA A N 1
ATOM 977 C CA . ALA A 1 122 ? 11.020 4.736 -15.319 1.00 89.94 122 ALA A CA 1
ATOM 978 C C . ALA A 1 122 ? 10.452 5.389 -16.589 1.00 89.94 122 ALA A C 1
ATOM 980 O O . ALA A 1 122 ? 9.875 4.700 -17.423 1.00 89.94 122 ALA A O 1
ATOM 981 N N . GLN A 1 123 ? 10.669 6.692 -16.786 1.00 92.00 123 GLN A N 1
ATOM 982 C CA . GLN A 1 123 ? 10.209 7.418 -17.977 1.00 92.00 123 GLN A CA 1
ATOM 983 C C . GLN A 1 123 ? 10.854 6.925 -19.278 1.00 92.00 123 GLN A C 1
ATOM 985 O O . GLN A 1 123 ? 10.252 7.059 -20.340 1.00 92.00 123 GLN A O 1
ATOM 990 N N . ASN A 1 124 ? 12.057 6.355 -19.203 1.00 91.50 124 ASN A N 1
ATOM 991 C CA . ASN A 1 124 ? 12.780 5.852 -20.368 1.00 91.50 124 ASN A CA 1
ATOM 992 C C . ASN A 1 124 ? 12.417 4.405 -20.740 1.00 91.50 124 ASN A C 1
ATOM 994 O O . ASN A 1 124 ? 12.852 3.924 -21.789 1.00 91.50 124 ASN A O 1
ATOM 998 N N . ILE A 1 125 ? 11.622 3.700 -19.928 1.00 91.69 125 ILE A N 1
ATOM 999 C CA . ILE A 1 125 ? 11.179 2.346 -20.268 1.00 91.69 125 ILE A CA 1
ATOM 1000 C C . ILE A 1 125 ? 10.146 2.408 -21.396 1.00 91.69 125 ILE A C 1
ATOM 1002 O O . ILE A 1 125 ? 9.103 3.054 -21.297 1.00 91.69 125 ILE A O 1
ATOM 1006 N N . ALA A 1 126 ? 10.428 1.691 -22.484 1.00 89.81 126 ALA A N 1
ATOM 1007 C CA . ALA A 1 126 ? 9.532 1.613 -23.628 1.00 89.81 126 ALA A CA 1
ATOM 1008 C C . ALA A 1 126 ? 8.146 1.089 -23.215 1.00 89.81 126 ALA A C 1
ATOM 1010 O O . ALA A 1 126 ? 8.033 0.015 -22.624 1.00 89.81 126 ALA A O 1
ATOM 1011 N N . GLY A 1 127 ? 7.105 1.839 -23.579 1.00 89.44 127 GLY A N 1
ATOM 1012 C CA . GLY A 1 127 ? 5.712 1.523 -23.265 1.00 89.44 127 GLY A CA 1
ATOM 1013 C C . GLY A 1 127 ? 5.124 2.361 -22.132 1.00 89.44 127 GLY A C 1
ATOM 1014 O O . GLY A 1 127 ? 3.903 2.477 -22.078 1.00 89.44 127 GLY A O 1
ATOM 1015 N N . VAL A 1 128 ? 5.953 3.002 -21.299 1.00 93.50 128 VAL A N 1
ATOM 1016 C CA . VAL A 1 128 ? 5.490 3.867 -20.204 1.00 93.50 128 VAL A CA 1
ATOM 1017 C C . VAL A 1 128 ? 4.773 5.106 -20.743 1.00 93.50 128 VAL A C 1
ATOM 1019 O O . VAL A 1 128 ? 5.278 5.809 -21.617 1.00 93.50 128 VAL A O 1
ATOM 1022 N N . ARG A 1 129 ? 3.585 5.388 -20.199 1.00 94.12 129 ARG A N 1
ATOM 1023 C CA . ARG A 1 129 ? 2.771 6.579 -20.499 1.00 94.12 129 ARG A CA 1
ATOM 1024 C C . ARG A 1 129 ? 2.897 7.672 -19.442 1.00 94.12 129 ARG A C 1
ATOM 1026 O O . ARG A 1 129 ? 2.650 8.837 -19.742 1.00 94.12 129 ARG A O 1
ATOM 1033 N N . GLY A 1 130 ? 3.280 7.312 -18.220 1.00 93.69 130 GLY A N 1
ATOM 1034 C CA . GLY A 1 130 ? 3.402 8.244 -17.106 1.00 93.69 130 GLY A CA 1
ATOM 1035 C C . GLY A 1 130 ? 4.146 7.645 -15.919 1.00 93.69 130 GLY A C 1
ATOM 1036 O O . GLY A 1 130 ? 4.332 6.432 -15.835 1.00 93.69 130 GLY A O 1
ATOM 1037 N N . VAL A 1 131 ? 4.574 8.512 -15.003 1.00 93.44 131 VAL A N 1
ATOM 1038 C CA . VAL A 1 131 ? 5.183 8.116 -13.729 1.00 93.44 131 VAL A CA 1
ATOM 1039 C C . VAL A 1 131 ? 4.546 8.936 -12.617 1.00 93.44 131 VAL A C 1
ATOM 1041 O O . VAL A 1 131 ? 4.566 10.167 -12.675 1.00 93.44 131 VAL A O 1
ATOM 1044 N N . GLU A 1 132 ? 4.006 8.252 -11.616 1.00 92.56 132 GLU A N 1
ATOM 1045 C CA . GLU A 1 132 ? 3.446 8.842 -10.408 1.00 92.56 132 GLU A CA 1
ATOM 1046 C C . GLU A 1 132 ? 4.314 8.504 -9.199 1.00 92.56 132 GLU A C 1
ATOM 1048 O O . GLU A 1 132 ? 4.601 7.342 -8.909 1.00 92.56 132 GLU A O 1
ATOM 1053 N N . GLU A 1 133 ? 4.725 9.541 -8.477 1.00 87.94 133 GLU A N 1
ATOM 1054 C CA . GLU A 1 133 ? 5.537 9.410 -7.272 1.00 87.94 133 GLU A CA 1
ATOM 1055 C C . GLU A 1 133 ? 4.651 9.546 -6.036 1.00 87.94 133 GLU A C 1
ATOM 1057 O O . GLU A 1 133 ? 3.935 10.537 -5.873 1.00 87.94 133 GLU A O 1
ATOM 1062 N N . HIS A 1 134 ? 4.761 8.584 -5.129 1.00 86.38 134 HIS A N 1
ATOM 1063 C CA . HIS A 1 134 ? 4.055 8.570 -3.855 1.00 86.38 134 HIS A CA 1
ATOM 1064 C C . HIS A 1 134 ? 5.084 8.660 -2.736 1.00 86.38 134 HIS A C 1
ATOM 1066 O O . HIS A 1 134 ? 6.064 7.921 -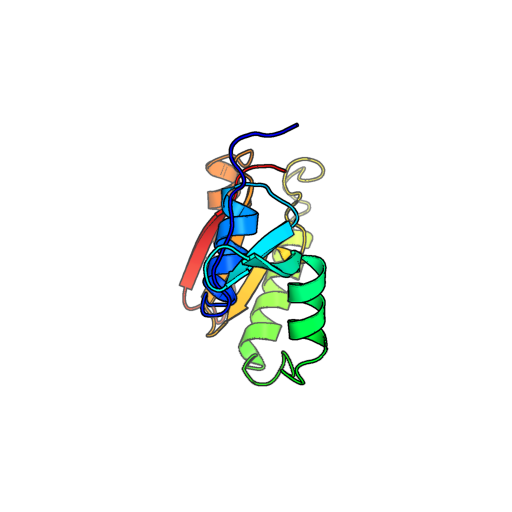2.734 1.00 86.38 134 HIS A O 1
ATOM 1072 N N . VAL A 1 135 ? 4.899 9.571 -1.781 1.00 79.94 135 VAL A N 1
ATOM 1073 C CA . VAL A 1 135 ? 5.813 9.704 -0.637 1.00 79.94 135 VAL A CA 1
ATOM 1074 C C . VAL A 1 135 ? 5.105 9.230 0.618 1.00 79.94 135 VAL A C 1
ATOM 1076 O O . VAL A 1 135 ? 4.115 9.826 1.039 1.00 79.94 135 VAL A O 1
ATOM 1079 N N . VAL A 1 136 ? 5.633 8.175 1.227 1.00 73.12 136 VAL A N 1
ATOM 1080 C CA . VAL A 1 136 ? 5.116 7.600 2.469 1.00 73.12 136 VAL A CA 1
ATOM 1081 C C . VAL A 1 136 ? 6.052 7.918 3.633 1.00 73.12 136 VAL A C 1
ATOM 1083 O O . VAL A 1 136 ? 7.273 7.947 3.470 1.00 73.12 136 VAL A O 1
ATOM 1086 N N . PRO A 1 137 ? 5.521 8.190 4.835 1.00 64.81 137 PRO A N 1
ATOM 1087 C CA . PRO A 1 137 ? 6.372 8.454 5.982 1.00 64.81 137 PRO A CA 1
ATOM 1088 C C . PRO A 1 137 ? 7.143 7.187 6.383 1.00 64.81 137 PRO A C 1
ATOM 1090 O O . PRO A 1 137 ? 6.566 6.096 6.431 1.00 64.81 137 PRO A O 1
ATOM 1093 N N . ALA A 1 138 ? 8.425 7.354 6.718 1.00 60.16 138 ALA A N 1
ATOM 1094 C CA . ALA A 1 138 ? 9.343 6.270 7.066 1.00 60.16 138 ALA A CA 1
ATOM 1095 C C . ALA A 1 138 ? 8.763 5.392 8.187 1.00 60.16 138 ALA A C 1
ATOM 1097 O O . ALA A 1 138 ? 8.077 5.901 9.085 1.00 60.16 138 ALA A O 1
ATOM 1098 N N . LEU A 1 139 ? 8.968 4.076 8.076 1.00 53.19 139 LEU A N 1
ATOM 1099 C CA . LEU A 1 139 ? 8.555 3.083 9.075 1.00 53.19 139 LEU A CA 1
ATOM 1100 C C . LEU A 1 139 ? 9.491 3.066 10.284 1.00 53.19 139 LEU A C 1
ATOM 1102 O O . LEU A 1 139 ? 10.713 3.237 10.091 1.00 53.19 139 LEU A O 1
#

Secondary structure (DSSP, 8-state):
--S----EETTS-HHHHHHHHHHTT-SEEEEEETTEEEEEEEHHHHHHHHHHS---TTSS--HHHHHHHHHHHHHHHH-TTS-TTSS----TTSEEEETTEEEEEEETTS-HHHHHHHHHHHHHSTT--EEEEEEE---

pLDDT: mean 80.72, std 15.76, range [43.44, 97.44]

Radius of gyration: 19.12 Å; chains: 1; bounding box: 53×29×53 Å

Sequence (139 aa):
MTREVISVTHTTELADIAMLLETKRIKRVPVLSDGKLVGIVSRANLVRALAATNIDPAIDADDDDRAIRDKLLAELMAQERFQVKEWFKIWAADIMVRDRIVHIWFSVDHSKVERWAARIVAQNIAGVRGVEEHVVPAL

Foldseek 3Di:
DDPDAAAEEPPDDPVVLVVCCQVVVHQKHFYDDPNDGPDMDGPVNSVVVVVPPPPVVPPQCDPLQVVLLVVLVCVVVVPVVPVPPDQPPQDSVQWGGGPLEIEGEDEPPHDPVRVVVSQVSSVPRPSHPYYHYHYGHDD